Protein AF-A0A1I0YPM8-F1 (afdb_monomer)

Foldseek 3Di:
DVVVVVVVVVVVVVVVVVVVCVVVVHQWDDDPVDIDGDDDDDDDDDPLVVCCVPPVPVSVVPDDDDDDDDDDDD

Secondary structure (DSSP, 8-state):
-HHHHHHHHHHHHHHHHHHHHHHTT-SEEE-SS-EEE----------HHHHHHH-HHHHHHT------PPP---

Structure (mmCIF, N/CA/C/O backbone):
data_AF-A0A1I0YPM8-F1
#
_entry.id   AF-A0A1I0YPM8-F1
#
loop_
_atom_site.group_PDB
_atom_site.id
_atom_site.type_symbol
_atom_site.label_atom_id
_atom_site.label_alt_id
_atom_site.labe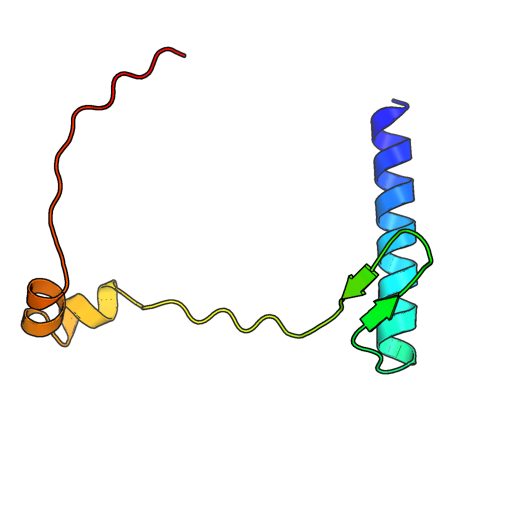l_comp_id
_atom_site.label_asym_id
_atom_site.label_entity_id
_atom_site.label_seq_id
_atom_site.pdbx_PDB_ins_code
_atom_site.Cartn_x
_atom_site.Cartn_y
_atom_site.Cartn_z
_atom_site.occupancy
_atom_site.B_iso_or_equiv
_atom_site.auth_seq_id
_atom_site.auth_comp_id
_atom_site.auth_asym_id
_atom_site.auth_atom_id
_atom_site.pdbx_PDB_model_num
ATOM 1 N N . MET A 1 1 ? 28.505 12.813 -9.109 1.00 63.31 1 MET A N 1
ATOM 2 C CA . MET A 1 1 ? 28.216 13.128 -10.523 1.00 63.31 1 MET A CA 1
ATOM 3 C C . MET A 1 1 ? 27.720 11.884 -11.262 1.00 63.31 1 MET A C 1
ATOM 5 O O . MET A 1 1 ? 26.533 11.828 -11.530 1.00 63.31 1 MET A O 1
ATOM 9 N N . ILE A 1 2 ? 28.530 10.825 -11.397 1.00 75.81 2 ILE A N 1
ATOM 10 C CA . ILE A 1 2 ? 28.178 9.567 -12.106 1.00 75.81 2 ILE A CA 1
ATOM 11 C C . ILE A 1 2 ? 26.894 8.878 -11.582 1.00 75.81 2 ILE A C 1
ATOM 13 O O . ILE A 1 2 ? 26.072 8.398 -12.355 1.00 75.81 2 ILE A O 1
ATOM 17 N N . LEU A 1 3 ? 26.675 8.865 -10.260 1.00 82.25 3 LEU A N 1
ATOM 18 C CA . LEU A 1 3 ? 25.475 8.269 -9.645 1.00 82.25 3 LEU A CA 1
ATOM 19 C C . LEU A 1 3 ? 24.163 8.966 -10.044 1.00 82.25 3 LEU A C 1
ATOM 21 O O . LEU A 1 3 ? 23.141 8.302 -10.187 1.00 82.25 3 LEU A O 1
ATOM 25 N N . ALA A 1 4 ? 24.185 10.289 -10.218 1.00 86.50 4 ALA A N 1
ATOM 26 C CA . ALA A 1 4 ? 22.988 11.060 -10.558 1.00 86.50 4 ALA A CA 1
ATOM 27 C C . ALA A 1 4 ? 22.601 10.870 -12.034 1.00 86.50 4 ALA A C 1
ATOM 29 O O . ALA A 1 4 ? 21.426 10.730 -12.372 1.00 86.50 4 ALA A O 1
ATOM 30 N N . GLU A 1 5 ? 23.601 10.800 -12.909 1.00 84.62 5 GLU A N 1
ATOM 31 C CA . GLU A 1 5 ? 23.415 10.506 -14.331 1.00 84.62 5 GLU A CA 1
ATOM 32 C C . GLU A 1 5 ? 22.855 9.092 -14.525 1.00 84.62 5 GLU A C 1
ATOM 34 O O . GLU A 1 5 ? 21.845 8.922 -15.205 1.00 84.62 5 GLU A O 1
ATOM 39 N N . ALA A 1 6 ? 23.418 8.091 -13.838 1.00 89.25 6 ALA A N 1
ATOM 40 C CA . ALA A 1 6 ? 22.906 6.720 -13.873 1.00 89.25 6 ALA A CA 1
ATOM 41 C C . ALA A 1 6 ? 21.442 6.625 -13.402 1.00 89.25 6 ALA A C 1
ATOM 43 O O . ALA A 1 6 ? 20.633 5.948 -14.034 1.00 89.25 6 ALA A O 1
ATOM 44 N N . GLN A 1 7 ? 21.066 7.342 -12.336 1.00 91.81 7 GLN A N 1
ATOM 45 C CA . GLN A 1 7 ? 19.670 7.406 -11.881 1.00 91.81 7 GLN A CA 1
ATOM 46 C C . GLN A 1 7 ? 18.745 8.024 -12.933 1.00 91.81 7 GLN A C 1
ATOM 48 O O . GLN A 1 7 ? 17.634 7.539 -13.136 1.00 91.81 7 GLN A O 1
ATOM 53 N N . THR A 1 8 ? 19.211 9.060 -13.628 1.00 93.38 8 THR A N 1
ATOM 54 C CA . THR A 1 8 ? 18.433 9.737 -14.673 1.00 93.38 8 THR A CA 1
ATOM 55 C C . THR A 1 8 ? 18.164 8.796 -15.848 1.00 93.38 8 THR A C 1
ATOM 57 O O . THR A 1 8 ? 17.030 8.701 -16.315 1.00 93.38 8 THR A O 1
ATOM 60 N N . VAL A 1 9 ? 19.178 8.033 -16.268 1.00 93.06 9 VAL A N 1
ATOM 61 C CA . VAL A 1 9 ? 19.048 7.017 -17.324 1.00 93.06 9 VAL A CA 1
ATOM 62 C C . VAL A 1 9 ? 18.052 5.925 -16.923 1.00 93.06 9 VAL A C 1
ATOM 64 O O . VAL A 1 9 ? 17.169 5.579 -17.706 1.00 93.06 9 VAL A O 1
ATOM 67 N N . VAL A 1 10 ? 18.130 5.423 -15.686 1.00 92.31 10 VAL A N 1
ATOM 68 C CA . VAL A 1 10 ? 17.191 4.406 -15.178 1.00 92.31 10 VAL A CA 1
ATOM 69 C C . VAL A 1 10 ? 15.748 4.918 -15.188 1.00 92.31 10 VAL A C 1
ATOM 71 O O . VAL A 1 10 ? 14.842 4.197 -15.601 1.00 92.31 10 VAL A O 1
ATOM 74 N N . VAL A 1 11 ? 15.519 6.167 -14.776 1.00 93.19 11 VAL A N 1
ATOM 75 C CA . VAL A 1 11 ? 14.182 6.780 -14.809 1.00 93.19 11 VAL A CA 1
ATOM 76 C C . VAL A 1 11 ? 13.656 6.900 -16.244 1.00 93.19 11 VAL A C 1
ATOM 78 O O . VAL A 1 11 ? 12.477 6.631 -16.475 1.00 93.19 11 VAL A O 1
ATOM 81 N N . GLY A 1 12 ? 14.519 7.249 -17.204 1.00 94.19 12 GLY A N 1
ATOM 82 C CA . GLY A 1 12 ? 14.17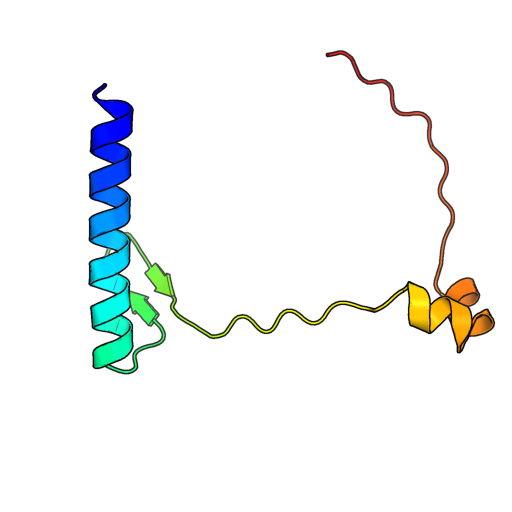7 7.279 -18.630 1.00 94.19 12 GLY A CA 1
ATOM 83 C C . GLY A 1 12 ? 13.670 5.927 -19.137 1.00 94.19 12 GLY A C 1
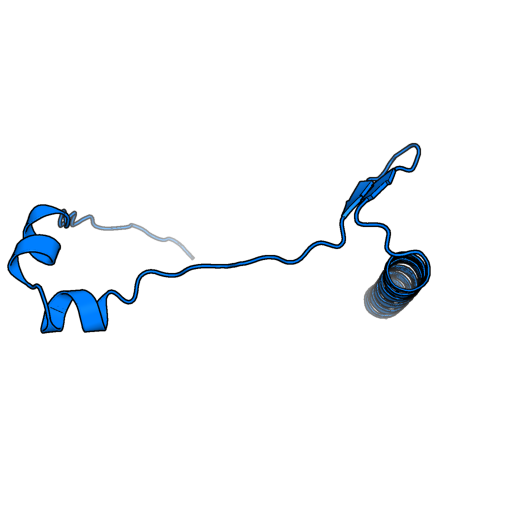ATOM 84 O O . GLY A 1 12 ? 12.548 5.839 -19.632 1.00 94.19 12 GLY A O 1
ATOM 85 N N . LEU A 1 13 ? 14.435 4.858 -18.896 1.00 93.69 13 LEU A N 1
ATOM 86 C CA . LEU A 1 13 ? 14.074 3.493 -19.304 1.00 93.69 13 LEU A CA 1
ATOM 87 C C . LEU A 1 13 ? 12.755 3.015 -18.676 1.00 93.69 13 LEU A C 1
ATOM 89 O O . LEU A 1 13 ? 11.930 2.385 -19.335 1.00 93.69 13 LEU A O 1
ATOM 93 N N . ILE A 1 14 ? 12.514 3.343 -17.402 1.00 92.12 14 ILE A N 1
ATOM 94 C CA . ILE A 1 14 ? 11.249 3.013 -16.726 1.00 92.12 14 ILE A CA 1
ATOM 95 C C . ILE A 1 14 ? 10.060 3.695 -17.416 1.00 92.12 14 ILE A C 1
ATOM 97 O O . ILE A 1 14 ? 8.984 3.100 -17.522 1.00 92.12 14 ILE A O 1
ATOM 101 N N . ASN A 1 15 ? 10.229 4.937 -17.871 1.00 92.44 15 ASN A N 1
ATOM 102 C CA . ASN A 1 15 ? 9.166 5.672 -18.548 1.00 92.44 15 ASN A CA 1
ATOM 103 C C . ASN A 1 15 ? 8.864 5.095 -19.935 1.00 92.44 15 ASN A C 1
ATOM 105 O O . ASN A 1 15 ? 7.689 4.949 -20.266 1.00 92.44 15 ASN A O 1
ATOM 109 N N . GLU A 1 16 ? 9.885 4.713 -20.702 1.00 93.81 16 GLU A N 1
ATOM 110 C CA . GLU A 1 16 ? 9.712 4.055 -22.006 1.00 93.81 16 GLU A CA 1
ATOM 111 C C . GLU A 1 16 ? 8.934 2.741 -21.876 1.00 93.81 16 GLU A C 1
ATOM 113 O O . GLU A 1 16 ? 7.941 2.530 -22.573 1.00 93.81 16 GLU A O 1
ATOM 118 N N . ILE A 1 17 ? 9.312 1.893 -20.912 1.00 92.12 17 ILE A N 1
ATOM 119 C CA . ILE A 1 17 ? 8.603 0.635 -20.633 1.00 92.12 17 ILE A CA 1
ATOM 120 C C . ILE A 1 17 ? 7.144 0.912 -20.251 1.00 92.12 17 ILE A C 1
ATOM 122 O O . ILE A 1 17 ? 6.242 0.206 -20.700 1.00 92.12 17 ILE A O 1
ATOM 126 N N . ARG A 1 18 ? 6.886 1.950 -19.444 1.00 90.31 18 ARG A N 1
ATOM 127 C CA . ARG A 1 18 ? 5.520 2.325 -19.054 1.00 90.31 18 ARG A CA 1
ATOM 128 C C . ARG A 1 18 ? 4.677 2.752 -20.258 1.00 90.31 18 ARG A C 1
ATOM 130 O O . ARG A 1 18 ? 3.534 2.315 -20.354 1.00 90.31 18 ARG A O 1
ATOM 137 N N . LEU A 1 19 ? 5.218 3.586 -21.149 1.00 92.12 19 LEU A N 1
ATOM 138 C CA . LEU A 1 19 ? 4.517 4.028 -22.362 1.00 92.12 19 LEU A CA 1
ATOM 139 C C . LEU A 1 19 ? 4.161 2.838 -23.253 1.00 92.12 19 LEU A C 1
ATOM 141 O O . LEU A 1 19 ? 3.007 2.696 -23.642 1.00 92.12 19 LEU A O 1
ATOM 145 N N . TYR A 1 20 ? 5.108 1.924 -23.460 1.00 91.75 20 TYR A N 1
ATOM 146 C CA . TYR A 1 20 ? 4.854 0.697 -24.207 1.00 91.75 20 TYR A CA 1
ATOM 147 C C . TYR A 1 20 ? 3.742 -0.160 -23.573 1.00 91.75 20 TYR A C 1
ATOM 149 O O . TYR A 1 20 ? 2.868 -0.660 -24.282 1.00 91.75 20 TYR A O 1
ATOM 157 N N . MET A 1 21 ? 3.735 -0.327 -22.243 1.00 92.38 21 MET A N 1
ATOM 158 C CA . MET A 1 21 ? 2.683 -1.091 -21.551 1.00 92.38 21 MET A CA 1
ATOM 159 C C . MET A 1 21 ? 1.298 -0.439 -21.685 1.00 92.38 21 MET A C 1
ATOM 161 O O . MET A 1 21 ? 0.309 -1.158 -21.825 1.00 92.38 21 MET A O 1
ATOM 165 N N . LEU A 1 22 ? 1.232 0.898 -21.685 1.00 89.19 22 LEU A N 1
ATOM 166 C CA . LEU A 1 22 ? -0.001 1.665 -21.897 1.00 89.19 22 LEU A CA 1
ATOM 167 C C . LEU A 1 22 ? -0.529 1.525 -23.329 1.00 89.19 22 LEU A C 1
ATOM 169 O O . LEU A 1 22 ? -1.696 1.196 -23.518 1.00 89.19 22 LEU A O 1
ATOM 173 N N . GLU A 1 23 ? 0.323 1.737 -24.335 1.00 91.62 23 GLU A N 1
ATOM 174 C CA . GLU A 1 23 ? -0.057 1.655 -25.754 1.00 91.62 23 GLU A CA 1
ATOM 175 C C . GLU A 1 23 ? -0.561 0.259 -26.142 1.00 91.62 23 GLU A C 1
ATOM 177 O O . GLU A 1 23 ? -1.491 0.124 -26.935 1.00 91.62 23 GLU A O 1
ATOM 182 N N . ASN A 1 24 ? 0.020 -0.783 -25.541 1.00 89.75 24 ASN A N 1
ATOM 183 C CA . ASN A 1 24 ? -0.316 -2.176 -25.827 1.00 89.75 24 ASN A CA 1
ATOM 184 C C . ASN A 1 24 ? -1.328 -2.784 -24.842 1.00 89.75 24 ASN A C 1
ATOM 186 O O . ASN A 1 24 ? -1.554 -3.993 -24.896 1.00 89.75 24 ASN A O 1
ATOM 190 N N . ASN A 1 25 ? -1.912 -1.993 -23.929 1.00 85.00 25 ASN A N 1
ATOM 191 C CA . ASN A 1 25 ? -2.847 -2.456 -22.889 1.00 85.00 25 ASN A CA 1
ATOM 192 C C . ASN A 1 25 ? -2.385 -3.753 -22.195 1.00 85.00 25 ASN A C 1
ATOM 194 O O . ASN A 1 25 ? -3.139 -4.719 -22.069 1.00 85.00 25 ASN A O 1
ATOM 198 N N . THR A 1 26 ? -1.108 -3.808 -21.814 1.00 86.19 26 THR A N 1
ATOM 199 C CA . THR A 1 26 ? -0.482 -5.022 -21.282 1.00 86.19 26 THR A CA 1
ATOM 200 C C . THR A 1 26 ? -0.090 -4.833 -19.821 1.00 86.19 26 THR A C 1
ATOM 202 O O . THR A 1 26 ? 0.788 -4.036 -19.504 1.00 86.19 26 THR A O 1
ATOM 205 N N . ASP A 1 27 ? -0.671 -5.639 -18.932 1.00 83.31 27 ASP A N 1
ATOM 206 C CA . ASP A 1 27 ? -0.437 -5.536 -17.483 1.00 83.31 27 ASP A CA 1
ATOM 207 C C . ASP A 1 27 ? 0.912 -6.121 -17.036 1.00 83.31 27 ASP A C 1
ATOM 209 O O . ASP A 1 27 ? 1.410 -5.827 -15.940 1.00 83.31 27 ASP A O 1
ATOM 213 N N . VAL A 1 28 ? 1.504 -7.002 -17.852 1.00 86.56 28 VAL A N 1
ATOM 214 C CA . VAL A 1 28 ? 2.701 -7.775 -17.502 1.00 86.56 28 VAL A CA 1
ATOM 215 C C . VAL A 1 28 ? 3.646 -7.907 -18.694 1.00 86.56 28 VAL A C 1
ATOM 217 O O . VAL A 1 28 ? 3.274 -8.478 -19.712 1.00 86.56 28 VAL A O 1
ATOM 220 N N . LEU A 1 29 ? 4.904 -7.499 -18.515 1.00 88.75 29 LEU A N 1
ATOM 221 C CA . LEU A 1 29 ? 6.003 -7.853 -19.418 1.00 88.75 29 LEU A CA 1
ATOM 222 C C . LEU A 1 29 ? 6.970 -8.790 -18.702 1.00 88.75 29 LEU A C 1
ATOM 224 O O . LEU A 1 29 ? 7.342 -8.553 -17.550 1.00 88.75 29 LEU A O 1
ATOM 228 N N . ILE A 1 30 ? 7.370 -9.860 -19.381 1.00 86.56 30 ILE A N 1
ATOM 229 C CA . ILE A 1 30 ? 8.314 -10.853 -18.866 1.00 86.56 30 ILE A CA 1
ATOM 230 C C . ILE A 1 30 ? 9.515 -10.868 -19.808 1.00 86.56 30 ILE A C 1
ATOM 232 O O . ILE A 1 30 ? 9.386 -11.254 -20.965 1.00 86.56 30 ILE A O 1
ATOM 236 N N . GLY A 1 31 ? 10.667 -10.425 -19.314 1.00 86.44 31 GLY A N 1
ATOM 237 C CA . GLY A 1 31 ? 11.964 -10.658 -19.941 1.00 86.44 31 GLY A CA 1
ATOM 238 C C . GLY A 1 31 ? 12.656 -11.878 -19.331 1.00 86.44 31 GLY A C 1
ATOM 239 O O . GLY A 1 31 ? 12.147 -12.491 -18.392 1.00 86.44 31 GLY A O 1
ATOM 240 N N . ASN A 1 32 ? 13.849 -12.200 -19.829 1.00 83.31 32 ASN A N 1
ATOM 241 C CA . ASN A 1 32 ? 14.631 -13.343 -19.340 1.00 83.31 32 ASN A CA 1
ATOM 242 C C . ASN A 1 32 ? 15.068 -13.184 -17.873 1.00 83.31 32 ASN A C 1
ATOM 244 O O . ASN A 1 32 ? 15.114 -14.165 -17.138 1.00 83.31 32 ASN A O 1
ATOM 248 N N . GLU A 1 33 ? 15.355 -11.952 -17.442 1.00 86.56 33 GLU A N 1
ATOM 249 C CA . GLU A 1 33 ? 15.862 -11.659 -16.091 1.00 86.56 33 GLU A CA 1
ATOM 250 C C . GLU A 1 33 ? 14.863 -10.876 -15.224 1.00 86.56 33 GLU A C 1
ATOM 252 O O . GLU A 1 33 ? 14.923 -10.921 -13.992 1.00 86.56 33 GLU A O 1
ATOM 257 N N . HIS A 1 34 ? 13.921 -10.152 -15.839 1.00 80.69 34 HIS A N 1
ATOM 258 C CA . HIS A 1 34 ? 13.076 -9.182 -15.141 1.00 80.69 34 HIS A CA 1
ATOM 259 C C . HIS A 1 34 ? 11.612 -9.241 -15.566 1.00 80.69 34 HIS A C 1
ATOM 261 O O . HIS A 1 34 ? 11.275 -9.523 -16.713 1.00 80.69 34 HIS A O 1
ATOM 267 N N . LYS A 1 35 ? 10.730 -8.919 -14.616 1.00 86.06 35 LYS A N 1
ATOM 268 C CA . LYS A 1 35 ? 9.281 -8.868 -14.811 1.00 86.06 35 LYS A CA 1
ATOM 269 C C . LYS A 1 35 ?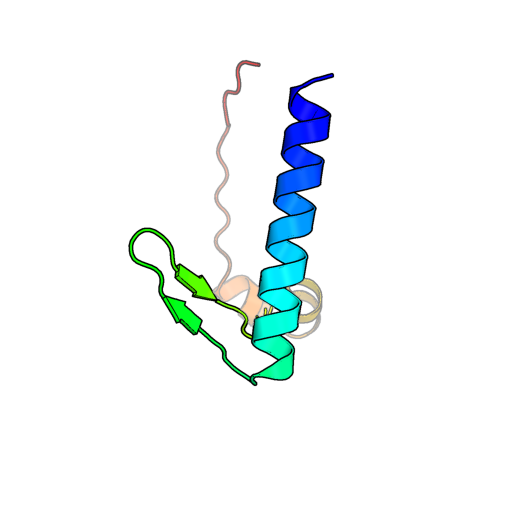 8.756 -7.480 -14.465 1.00 86.06 35 LYS A C 1
ATOM 271 O O . LYS A 1 35 ? 8.806 -7.085 -13.300 1.00 86.06 35 LYS A O 1
ATOM 276 N N . ALA A 1 36 ? 8.198 -6.782 -15.450 1.00 86.56 36 ALA A N 1
ATOM 277 C CA . ALA A 1 36 ? 7.490 -5.524 -15.241 1.00 86.56 36 ALA A CA 1
ATOM 278 C C . ALA A 1 36 ? 5.991 -5.789 -15.057 1.00 86.56 36 ALA A C 1
ATOM 280 O O . ALA A 1 36 ? 5.408 -6.656 -15.712 1.00 86.56 36 ALA A O 1
ATOM 281 N N . ARG A 1 37 ? 5.366 -5.060 -14.130 1.00 86.62 37 ARG A N 1
ATOM 282 C CA . ARG A 1 37 ? 3.920 -5.097 -13.892 1.00 86.62 37 ARG A CA 1
ATOM 283 C C . ARG A 1 37 ? 3.395 -3.676 -13.813 1.00 86.62 37 ARG A C 1
ATOM 285 O O . ARG A 1 37 ? 3.866 -2.910 -12.976 1.00 86.62 37 ARG A O 1
ATOM 292 N N . TYR A 1 38 ? 2.414 -3.364 -14.645 1.00 83.56 38 TYR A N 1
ATOM 293 C CA . TYR A 1 38 ? 1.723 -2.085 -14.648 1.00 83.56 38 TYR A CA 1
ATOM 294 C C . TYR A 1 38 ? 0.239 -2.379 -14.475 1.00 83.56 38 TYR A C 1
ATOM 296 O O . TYR A 1 38 ? -0.436 -2.775 -15.411 1.00 83.56 38 TYR A O 1
ATOM 304 N N . LYS A 1 39 ? -0.224 -2.306 -13.228 1.00 82.75 39 LYS A N 1
ATOM 305 C CA . LYS A 1 39 ? -1.608 -2.590 -12.854 1.00 82.75 39 LYS A CA 1
ATOM 306 C C . LYS A 1 39 ? -2.082 -1.555 -11.855 1.00 82.75 39 LYS A C 1
ATOM 308 O O . LYS A 1 39 ? -1.277 -1.058 -11.060 1.00 82.75 39 LYS A O 1
ATOM 313 N N . ASP A 1 40 ? -3.384 -1.325 -11.832 1.00 78.88 40 ASP A N 1
ATOM 314 C CA . ASP A 1 40 ? -3.991 -0.476 -10.822 1.00 78.88 40 ASP A CA 1
ATOM 315 C C . ASP A 1 40 ? -3.769 -1.067 -9.430 1.00 78.88 40 ASP A C 1
ATOM 317 O O . ASP A 1 40 ? -4.114 -2.215 -9.123 1.00 78.88 40 ASP A O 1
ATOM 321 N N . VAL A 1 41 ? -3.150 -0.267 -8.565 1.00 81.75 41 VAL A N 1
ATOM 322 C CA . VAL A 1 41 ? -2.993 -0.599 -7.154 1.00 81.75 41 VAL A CA 1
ATOM 323 C C . VAL A 1 41 ? -4.115 0.091 -6.400 1.00 81.75 41 VAL A C 1
ATOM 325 O O . VAL A 1 41 ? -4.025 1.267 -6.053 1.00 81.75 41 VAL A O 1
ATOM 328 N N . ILE A 1 42 ? -5.176 -0.660 -6.117 1.00 82.88 42 ILE A N 1
ATOM 329 C CA . ILE A 1 42 ? -6.239 -0.191 -5.232 1.00 82.88 42 ILE A CA 1
ATOM 330 C C . ILE A 1 42 ? -5.765 -0.399 -3.798 1.00 82.88 42 ILE A C 1
ATOM 332 O O . ILE A 1 42 ? -5.762 -1.513 -3.273 1.00 82.88 42 ILE A O 1
ATOM 336 N N . GLN A 1 43 ? -5.349 0.689 -3.156 1.00 84.38 43 GLN A N 1
ATOM 337 C CA . GLN A 1 43 ? -5.063 0.679 -1.732 1.00 84.38 43 GLN A CA 1
ATOM 338 C C . GLN A 1 43 ? -6.295 1.143 -0.953 1.00 84.38 43 GLN A C 1
ATOM 340 O O . GLN A 1 43 ? -6.600 2.331 -0.896 1.00 84.38 43 GLN A O 1
ATOM 345 N N . ILE A 1 44 ? -6.959 0.204 -0.283 1.00 85.62 44 ILE A N 1
ATOM 346 C CA . ILE A 1 44 ? -8.025 0.506 0.675 1.00 85.62 44 ILE A CA 1
ATOM 347 C C . ILE A 1 44 ? -7.383 0.650 2.054 1.00 85.62 44 ILE A C 1
ATOM 349 O O . ILE A 1 44 ? -6.677 -0.245 2.520 1.00 85.62 44 ILE A O 1
ATOM 353 N N . ARG A 1 45 ? -7.598 1.793 2.708 1.00 89.88 45 ARG A N 1
ATOM 354 C CA . ARG A 1 45 ? -7.164 2.032 4.089 1.00 89.88 45 ARG A CA 1
ATOM 355 C C . ARG A 1 45 ? -8.388 2.117 4.982 1.00 89.88 45 ARG A C 1
ATOM 357 O O . ARG A 1 45 ? -9.386 2.727 4.611 1.00 89.88 45 ARG A O 1
ATOM 364 N N . LEU A 1 46 ? -8.287 1.534 6.169 1.00 89.88 46 LEU A N 1
ATOM 365 C CA . LEU A 1 46 ? -9.284 1.739 7.207 1.00 89.88 46 LEU A CA 1
ATOM 366 C C . LEU A 1 46 ? -9.178 3.177 7.724 1.00 89.88 46 LEU A C 1
ATOM 368 O O . LEU A 1 46 ? -8.131 3.570 8.241 1.00 89.88 46 LEU A O 1
ATOM 372 N N . ASP A 1 47 ? -10.266 3.941 7.641 1.00 92.19 47 ASP A N 1
ATOM 373 C CA . ASP A 1 47 ? -10.371 5.206 8.365 1.00 92.19 47 ASP A CA 1
ATOM 374 C C . ASP A 1 47 ? -10.635 4.924 9.850 1.00 92.19 47 ASP A C 1
ATOM 376 O O . ASP A 1 47 ? -11.770 4.825 10.324 1.00 92.19 47 ASP A O 1
ATOM 380 N N . GLY A 1 48 ? -9.544 4.771 10.600 1.00 93.12 48 GLY A N 1
ATOM 381 C CA . GLY A 1 48 ? -9.602 4.517 12.034 1.00 93.12 48 GLY A CA 1
ATOM 382 C C . GLY A 1 48 ? -10.195 5.675 12.840 1.00 93.12 48 GLY A C 1
ATOM 383 O O . GLY A 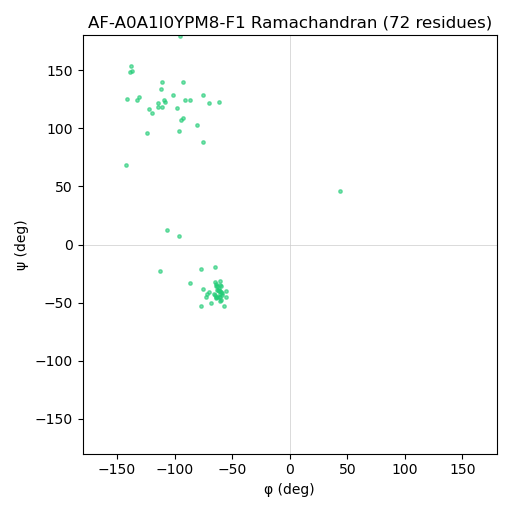1 48 ? -10.626 5.447 13.968 1.00 93.12 48 GLY A O 1
ATOM 384 N N . LYS A 1 49 ? -10.231 6.905 12.305 1.00 93.44 49 LYS A N 1
ATOM 385 C CA . LYS A 1 49 ? -10.839 8.050 12.994 1.00 93.44 49 LYS A CA 1
ATOM 386 C C . LYS A 1 49 ? -12.358 7.967 12.894 1.00 93.44 49 LYS A C 1
ATOM 388 O O . LYS A 1 49 ? -13.023 7.930 13.926 1.00 93.44 49 LYS A O 1
ATOM 393 N N . ALA A 1 50 ? -12.884 7.830 11.678 1.00 93.56 50 ALA A N 1
ATOM 394 C CA . ALA A 1 50 ? -14.319 7.671 11.466 1.00 93.56 50 ALA A CA 1
ATOM 395 C C . ALA A 1 50 ? -14.868 6.425 12.183 1.00 93.56 50 ALA A C 1
ATOM 397 O O . ALA A 1 50 ? -15.972 6.464 12.726 1.00 93.56 50 ALA A O 1
ATOM 398 N N . LEU A 1 51 ? -14.090 5.334 12.240 1.00 94.44 51 LEU A N 1
ATOM 399 C CA . LEU A 1 51 ? -14.478 4.128 12.973 1.00 94.44 51 LEU A CA 1
ATOM 400 C C . LEU A 1 51 ? -14.605 4.380 14.485 1.00 94.44 51 LEU A C 1
ATOM 402 O O . LEU A 1 51 ? -15.596 3.970 15.081 1.00 94.44 51 LEU A O 1
ATOM 406 N N . LYS A 1 52 ? -13.648 5.087 15.101 1.00 94.50 52 LYS A N 1
ATOM 407 C CA . LYS A 1 52 ? -13.716 5.458 16.528 1.00 94.50 52 LYS A CA 1
ATOM 408 C C . LYS A 1 52 ? -14.921 6.339 16.843 1.00 94.50 52 LYS A C 1
ATOM 410 O O . LYS A 1 52 ? -15.526 6.168 17.895 1.00 94.50 52 LYS A O 1
ATOM 415 N N . GLU A 1 53 ? -15.233 7.280 15.955 1.00 93.56 53 GLU A N 1
ATOM 416 C CA . GLU A 1 53 ? -16.328 8.237 16.135 1.00 93.56 53 GLU A CA 1
ATOM 417 C C . GLU A 1 53 ? -17.700 7.574 15.972 1.00 93.56 53 GLU A C 1
ATOM 419 O O . GLU A 1 53 ? -18.592 7.799 16.784 1.00 93.56 53 GLU A O 1
ATOM 424 N N . LYS A 1 54 ? -17.875 6.741 14.938 1.00 95.2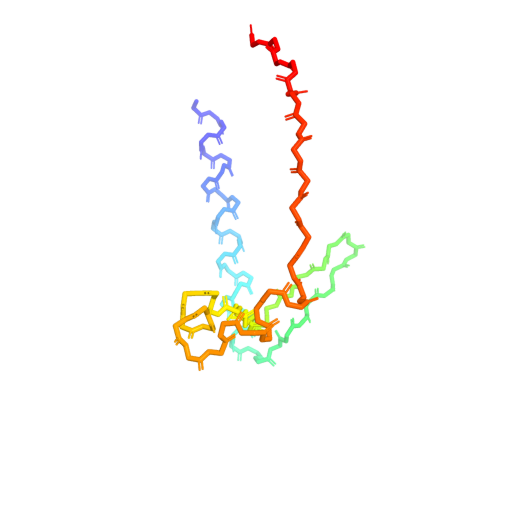5 54 LYS A N 1
ATOM 425 C CA . LYS A 1 54 ? -19.175 6.134 14.610 1.00 95.25 54 LYS A CA 1
ATOM 426 C C . LYS A 1 54 ? -19.458 4.839 15.365 1.00 95.25 54 LYS A C 1
ATOM 428 O O . LYS A 1 54 ? -20.620 4.528 15.598 1.00 95.25 54 LYS A O 1
ATOM 433 N N . GLN A 1 55 ? -18.427 4.049 15.662 1.00 94.88 55 GLN A N 1
ATOM 434 C CA . GLN A 1 55 ? -18.550 2.700 16.225 1.00 94.88 55 GLN A CA 1
ATOM 435 C C . GLN A 1 55 ? -17.431 2.431 17.253 1.00 94.88 55 GLN A C 1
ATOM 437 O O . GLN A 1 55 ? -16.536 1.608 17.020 1.00 94.88 55 GLN A O 1
ATOM 442 N N . PRO A 1 56 ? -17.456 3.120 18.408 1.00 92.38 56 PRO A N 1
ATOM 443 C CA . PRO A 1 56 ? -16.399 3.028 19.415 1.00 92.38 56 PRO A CA 1
ATOM 444 C C . PRO A 1 56 ? -16.285 1.634 20.043 1.00 92.38 56 PRO A C 1
ATOM 446 O O . PRO A 1 56 ? -15.179 1.212 20.383 1.00 92.38 56 PRO A O 1
ATOM 449 N N . ASP A 1 57 ? -17.396 0.910 20.183 1.00 93.50 57 ASP A N 1
ATOM 450 C CA . ASP A 1 57 ? -17.409 -0.414 20.813 1.00 93.50 57 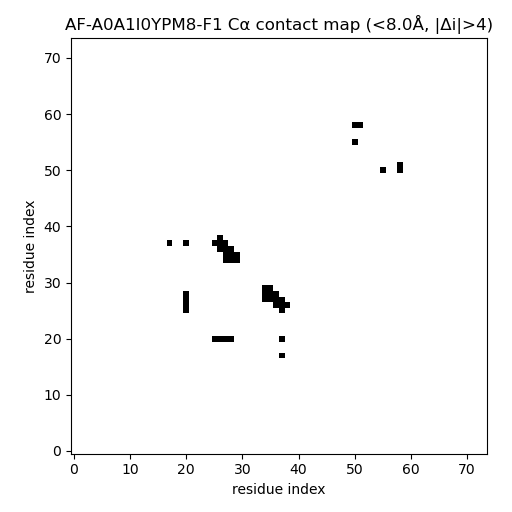ASP A CA 1
ATOM 451 C C . ASP A 1 57 ? -16.761 -1.466 19.915 1.00 93.50 57 ASP A C 1
ATOM 453 O O . ASP A 1 57 ? -15.915 -2.235 20.373 1.00 93.50 57 ASP A O 1
ATOM 457 N N . ILE A 1 58 ? -17.061 -1.422 18.611 1.00 93.94 58 ILE A N 1
ATOM 458 C CA . ILE A 1 58 ? -16.383 -2.243 17.601 1.00 93.94 58 ILE A CA 1
ATOM 459 C C . ILE A 1 58 ? -14.891 -1.907 17.597 1.00 93.94 58 ILE A C 1
ATOM 461 O O . ILE A 1 58 ? -14.056 -2.802 17.695 1.00 93.94 58 ILE A O 1
ATOM 465 N N . TYR A 1 59 ? -14.530 -0.621 17.557 1.00 93.62 59 TYR A N 1
ATOM 466 C CA . TYR A 1 59 ? -13.124 -0.227 17.595 1.00 93.62 59 TYR A CA 1
ATOM 467 C C . TYR A 1 59 ? -12.395 -0.802 18.822 1.00 93.62 59 TYR A C 1
ATOM 469 O O . TYR A 1 59 ? -11.303 -1.352 18.685 1.00 93.62 59 TYR A O 1
ATOM 477 N N . LYS A 1 60 ? -12.994 -0.721 20.016 1.00 92.38 60 LYS A N 1
ATOM 478 C CA . LYS A 1 60 ? -12.404 -1.260 21.251 1.00 92.38 60 LYS A CA 1
ATOM 479 C C . LYS A 1 60 ? -12.283 -2.783 21.228 1.00 92.38 60 LYS A C 1
ATOM 481 O O . LYS A 1 60 ? -11.239 -3.289 21.623 1.00 92.38 60 LYS A O 1
ATOM 486 N N . ALA A 1 61 ? -13.302 -3.496 20.748 1.00 94.50 61 ALA A N 1
ATOM 487 C CA . ALA A 1 61 ? -13.307 -4.959 20.694 1.00 94.50 61 ALA A CA 1
ATOM 488 C C . ALA A 1 61 ? -12.175 -5.527 19.822 1.00 94.50 61 ALA A C 1
ATOM 490 O O . ALA A 1 61 ? -11.639 -6.592 20.120 1.00 94.50 61 ALA A O 1
ATOM 491 N N . PHE A 1 62 ? -11.780 -4.796 18.776 1.00 90.56 62 PHE A N 1
ATOM 492 C CA . PHE A 1 62 ? -10.746 -5.216 17.828 1.00 90.56 62 PHE A CA 1
ATOM 493 C C . PHE A 1 62 ? -9.409 -4.467 17.990 1.00 90.56 62 PHE A C 1
ATOM 495 O O . PHE A 1 62 ? -8.542 -4.572 17.124 1.00 90.56 62 PHE A O 1
ATOM 502 N N . THR A 1 63 ? -9.205 -3.725 19.088 1.00 90.69 63 THR A N 1
ATOM 503 C CA . THR A 1 63 ? -7.942 -3.016 19.364 1.00 90.69 63 THR A CA 1
ATOM 504 C C . THR A 1 63 ? -7.237 -3.594 20.589 1.00 90.69 63 THR A C 1
ATOM 506 O O . THR A 1 63 ? -7.757 -3.538 21.700 1.00 90.69 63 THR A O 1
ATOM 509 N N . THR A 1 64 ? -5.997 -4.059 20.422 1.00 92.19 64 THR A N 1
ATOM 510 C CA . THR A 1 64 ? -5.125 -4.465 21.538 1.00 92.19 64 THR A CA 1
ATOM 511 C C . THR A 1 64 ? -4.100 -3.375 21.844 1.00 92.19 64 THR A C 1
ATOM 513 O O . THR A 1 64 ? -3.395 -2.900 20.955 1.00 92.19 64 THR A O 1
ATOM 516 N N . CYS A 1 65 ? -3.991 -2.971 23.113 1.00 89.19 65 CYS A N 1
ATOM 517 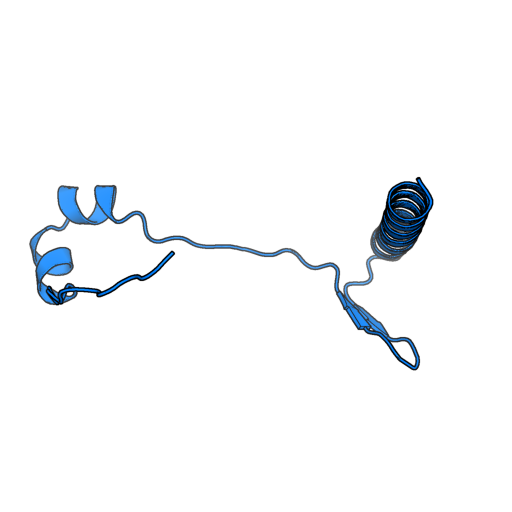C CA . CYS A 1 65 ? -2.971 -2.021 23.553 1.00 89.19 65 CYS A CA 1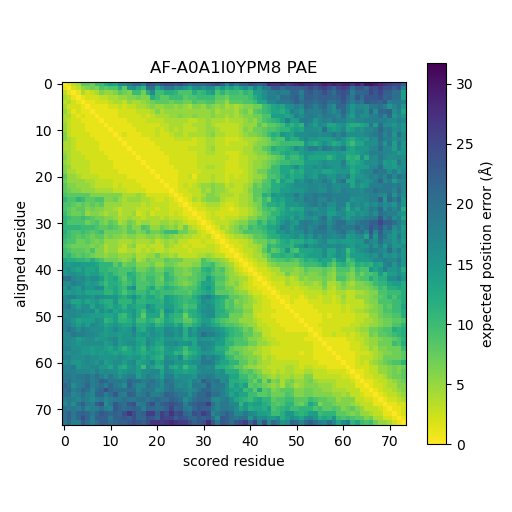
ATOM 518 C C . CYS A 1 65 ? -1.728 -2.769 24.053 1.00 89.19 65 CYS A C 1
ATOM 520 O O . CYS A 1 65 ? -1.751 -3.356 25.132 1.00 89.19 65 CYS A O 1
ATOM 522 N N . THR A 1 66 ? -0.630 -2.708 23.299 1.00 92.62 66 THR A N 1
ATOM 523 C CA . THR A 1 66 ? 0.677 -3.227 23.729 1.00 92.62 66 THR A CA 1
ATOM 524 C C . THR A 1 66 ? 1.613 -2.062 24.033 1.00 92.62 66 THR A C 1
ATOM 526 O O . THR A 1 66 ? 1.875 -1.225 23.171 1.00 92.62 66 THR A O 1
ATOM 529 N N . LYS A 1 67 ? 2.136 -2.003 25.262 1.00 92.19 67 LYS A N 1
ATOM 530 C CA . LYS A 1 67 ? 3.142 -1.016 25.679 1.00 92.19 67 LYS A CA 1
ATOM 531 C C . LYS A 1 67 ? 4.480 -1.722 25.868 1.00 92.19 67 LYS A C 1
ATOM 533 O O . LYS A 1 67 ? 4.565 -2.657 26.656 1.00 92.19 67 LYS A O 1
ATOM 538 N N . TYR A 1 68 ? 5.521 -1.260 25.181 1.00 92.31 68 TYR A N 1
ATOM 539 C CA . TYR A 1 68 ? 6.892 -1.732 25.377 1.00 92.31 68 TYR A CA 1
ATOM 540 C C . TYR A 1 68 ? 7.867 -0.555 25.335 1.00 92.31 68 TYR A C 1
ATOM 542 O O . TYR A 1 68 ? 7.629 0.444 24.655 1.00 92.31 68 TYR A O 1
ATOM 550 N N . LYS A 1 69 ? 8.963 -0.659 26.091 1.00 89.38 69 LYS A N 1
ATOM 551 C CA . LYS A 1 69 ? 10.074 0.292 26.011 1.00 89.38 69 LYS A CA 1
ATOM 552 C C . LYS A 1 69 ? 11.014 -0.181 24.909 1.00 89.38 69 LYS A C 1
ATOM 554 O O . LYS A 1 69 ? 11.473 -1.319 24.948 1.00 89.38 69 LYS A O 1
ATOM 559 N N . ARG A 1 70 ? 11.295 0.676 23.928 1.00 87.88 70 ARG A N 1
ATOM 560 C CA . ARG A 1 70 ? 12.288 0.401 22.886 1.00 87.88 70 ARG A CA 1
ATOM 561 C C . ARG A 1 70 ? 13.595 1.077 23.274 1.00 87.88 70 ARG A C 1
ATOM 563 O O . ARG A 1 70 ? 13.641 2.297 23.376 1.00 87.88 70 ARG A O 1
ATOM 570 N N . PHE A 1 71 ? 14.640 0.286 23.481 1.00 86.75 71 PHE A N 1
ATOM 571 C CA . PHE A 1 71 ? 15.999 0.810 23.480 1.00 86.75 71 PHE A CA 1
ATOM 572 C C . PHE A 1 71 ? 16.401 1.067 22.025 1.00 86.75 71 PHE A C 1
ATOM 574 O O . PHE A 1 71 ? 16.213 0.202 21.166 1.00 86.75 71 PHE A O 1
ATOM 581 N N . LYS A 1 72 ? 16.891 2.270 21.739 1.00 86.88 72 LYS A N 1
ATOM 582 C CA . LYS A 1 72 ? 17.424 2.648 20.433 1.00 86.88 72 LYS A CA 1
ATOM 583 C C . LYS A 1 72 ? 18.775 3.311 20.684 1.00 86.88 72 LYS A C 1
ATOM 585 O O . LYS A 1 72 ? 18.857 4.205 21.520 1.00 86.88 72 LYS A O 1
ATOM 590 N N . PHE A 1 73 ? 19.799 2.820 20.003 1.00 58.19 73 PHE A N 1
ATOM 591 C CA . PHE A 1 73 ? 21.122 3.423 19.943 1.00 58.19 73 PHE A CA 1
ATOM 592 C C . PHE A 1 73 ? 21.266 3.938 18.512 1.00 58.19 73 PHE A C 1
ATOM 594 O O . PHE A 1 73 ? 21.094 3.149 17.580 1.00 58.19 73 PHE A O 1
ATOM 601 N N . ASP A 1 74 ? 21.435 5.249 18.369 1.00 68.81 74 ASP A N 1
ATOM 602 C CA . ASP A 1 74 ? 21.662 5.937 17.094 1.00 68.81 74 ASP A CA 1
ATOM 603 C C . ASP A 1 74 ? 23.147 6.300 16.974 1.00 68.81 74 ASP A C 1
ATOM 605 O O . ASP A 1 74 ? 23.755 6.614 18.026 1.00 68.81 74 ASP A O 1
#

Sequence (74 aa):
MILAEAQTVVVGLINEIRLYMLENNTDVLIGNEHKARYKDVIQIRLDGKALKEKQPDIYKAFTTCTKYKRFKFD

Radius of gyration: 22.5 Å; Cα contacts (8 Å, |Δi|>4): 22; chains: 1; bounding box: 47×26×52 Å

Solvent-accessible surface area (backbone atoms only — not comparable to full-atom values): 4935 Å² total; per-residue (Å²): 112,72,69,61,54,53,51,51,52,53,53,50,55,54,50,53,55,50,51,53,30,61,80,64,75,40,52,66,48,80,57,97,89,50,74,52,72,59,71,91,80,84,80,87,75,82,62,65,64,61,39,46,73,77,39,48,66,62,47,53,77,76,54,84,91,83,88,80,90,79,89,79,88,131

Organism: NCBI:txid1120918

Mean predicted aligned error: 9.9 Å

pLDDT: mean 88.33, std 6.72, range [58.19, 95.25]